Protein AF-A0A1Q9T236-F1 (afdb_monomer_lite)

Sequence (102 aa):
MRRLGPRVLGVLVRRGADFASAEDAVQKALIEAVDRWPEGMPSDPQAWLVTVAWRRWLGHVRSETARHRRERADLAEPPQPGWARGQCCGGPVRWPVGRRHR

Secondary structure (DSSP, 8-state):
-TTHHHHHHHHHHHTT--HHHHHHHHHHHHHHHHHHGGG---S-HHHHHHHHHHHHHHHHHHHHHHHHHHHHHHHS-PPPPGGGSS----------------

Radius of gyration: 25.23 Å; chains: 1; bounding box: 52×57×55 Å

pLDDT: mean 84.38, std 19.0, range [42.41, 98.62]

Structure (mmCIF, N/CA/C/O backbone):
data_AF-A0A1Q9T236-F1
#
_entry.id   AF-A0A1Q9T236-F1
#
loop_
_atom_site.group_PDB
_atom_site.id
_atom_site.type_symbol
_atom_site.label_atom_id
_atom_site.label_alt_id
_atom_site.label_comp_id
_atom_site.label_asym_id
_atom_site.label_entity_id
_atom_site.label_seq_id
_atom_site.pdbx_PDB_ins_code
_atom_site.Cartn_x
_atom_site.Cartn_y
_atom_site.Cartn_z
_atom_site.occupancy
_atom_site.B_iso_or_equiv
_atom_site.auth_seq_id
_atom_site.auth_comp_id
_atom_site.auth_asym_id
_atom_site.auth_atom_id
_atom_site.pdbx_PDB_model_num
ATOM 1 N N . MET A 1 1 ? -4.653 -4.394 14.545 1.00 69.25 1 MET A N 1
ATOM 2 C CA . MET A 1 1 ? -3.722 -4.486 13.391 1.00 69.25 1 MET A CA 1
ATOM 3 C C . MET A 1 1 ? -3.074 -5.860 13.187 1.00 69.25 1 MET A C 1
ATOM 5 O O . MET A 1 1 ? -3.101 -6.330 12.059 1.00 69.25 1 MET A O 1
ATOM 9 N N . ARG A 1 2 ? -2.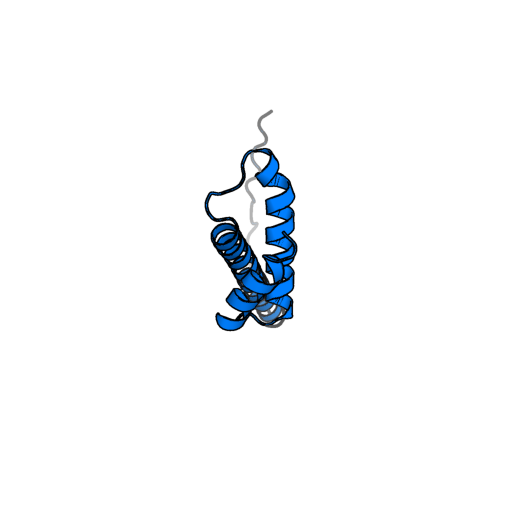535 -6.543 14.215 1.00 78.25 2 ARG A N 1
ATOM 10 C CA . ARG A 1 2 ? -1.755 -7.801 14.053 1.00 78.25 2 ARG A CA 1
ATOM 11 C C . ARG A 1 2 ? -2.398 -8.892 13.172 1.00 78.25 2 ARG A C 1
ATOM 13 O O . ARG A 1 2 ? -1.689 -9.578 12.453 1.00 78.25 2 ARG A O 1
ATOM 20 N N . ARG A 1 3 ? -3.731 -9.028 13.180 1.00 91.25 3 ARG A N 1
ATOM 21 C CA . ARG A 1 3 ? -4.458 -10.007 12.342 1.00 91.25 3 ARG A CA 1
ATOM 22 C C . ARG A 1 3 ? -4.678 -9.565 10.884 1.00 91.25 3 ARG A C 1
ATOM 24 O O . ARG A 1 3 ? -4.994 -10.408 10.053 1.00 91.25 3 ARG A O 1
ATOM 31 N N . LEU A 1 4 ? -4.539 -8.272 10.572 1.00 93.19 4 LEU A N 1
ATOM 32 C CA . LEU A 1 4 ? -4.737 -7.728 9.221 1.00 93.19 4 LEU A CA 1
ATOM 33 C C . LEU A 1 4 ? -3.505 -7.949 8.339 1.00 93.19 4 LEU A C 1
ATOM 35 O O . LEU A 1 4 ? -3.663 -8.336 7.187 1.00 93.19 4 LEU A O 1
ATOM 39 N N . GLY A 1 5 ? -2.296 -7.779 8.889 1.00 94.56 5 GLY A N 1
ATOM 40 C CA . GLY A 1 5 ? -1.034 -7.912 8.147 1.00 94.56 5 GLY A CA 1
ATOM 41 C C . GLY A 1 5 ? -0.925 -9.222 7.354 1.00 94.56 5 GLY A C 1
ATOM 42 O O . GLY A 1 5 ? -0.867 -9.164 6.128 1.00 94.56 5 GLY A O 1
ATOM 43 N N . PRO A 1 6 ? -1.013 -10.404 7.998 1.00 96.88 6 PRO A N 1
ATOM 44 C CA . PRO A 1 6 ? -0.936 -11.689 7.295 1.00 96.88 6 PRO A CA 1
ATOM 45 C C . PRO A 1 6 ? -2.041 -11.902 6.247 1.00 96.88 6 PRO A C 1
ATOM 47 O O . PRO A 1 6 ? -1.813 -12.538 5.220 1.00 96.88 6 PRO A O 1
ATOM 50 N N . ARG A 1 7 ? -3.246 -11.351 6.467 1.00 98.00 7 ARG A N 1
ATOM 51 C CA . ARG A 1 7 ? -4.355 -11.450 5.501 1.00 98.00 7 ARG A CA 1
ATOM 52 C C . ARG A 1 7 ? -4.071 -10.635 4.245 1.00 98.00 7 ARG A C 1
ATOM 54 O O . ARG A 1 7 ? -4.247 -11.145 3.142 1.00 98.00 7 ARG A O 1
ATOM 61 N N . VAL A 1 8 ? -3.618 -9.394 4.419 1.00 98.38 8 VAL A N 1
ATOM 62 C CA . VAL A 1 8 ? -3.243 -8.496 3.320 1.00 98.38 8 VAL A CA 1
ATOM 63 C C . VAL A 1 8 ? -2.037 -9.066 2.568 1.00 98.38 8 VAL A C 1
ATOM 65 O O . VAL A 1 8 ? -2.073 -9.136 1.342 1.00 98.38 8 VAL A O 1
ATOM 68 N N . LEU A 1 9 ? -1.032 -9.573 3.288 1.00 98.31 9 LEU A N 1
ATOM 69 C CA . LEU A 1 9 ? 0.133 -10.249 2.712 1.00 98.31 9 LEU A CA 1
ATOM 70 C C . LEU A 1 9 ? -0.283 -11.419 1.814 1.00 98.31 9 LEU A C 1
ATOM 72 O O . LEU A 1 9 ? 0.102 -11.473 0.648 1.00 98.31 9 LEU A O 1
ATOM 76 N N . GLY A 1 10 ? -1.156 -12.302 2.308 1.00 98.25 10 GLY A N 1
ATOM 77 C CA . GLY A 1 10 ? -1.675 -13.414 1.512 1.00 98.25 10 GLY A CA 1
ATOM 78 C C . GLY A 1 10 ? -2.448 -12.969 0.265 1.00 98.25 10 GLY A C 1
ATOM 79 O O . GLY A 1 10 ? -2.412 -13.658 -0.751 1.00 98.25 10 GLY A O 1
ATOM 80 N N . VAL A 1 11 ? -3.138 -11.823 0.306 1.00 98.44 11 VAL A N 1
ATOM 81 C CA . VAL A 1 11 ? -3.804 -11.252 -0.878 1.00 98.44 11 VAL A CA 1
ATOM 82 C C . VAL A 1 11 ? -2.784 -10.801 -1.923 1.00 98.44 11 VAL A C 1
ATOM 84 O O . VAL A 1 11 ? -2.985 -11.091 -3.099 1.00 98.44 11 VAL A O 1
ATOM 87 N N . LEU A 1 12 ? -1.705 -10.120 -1.524 1.00 98.38 12 LEU A N 1
ATOM 88 C CA . LEU A 1 12 ? -0.669 -9.662 -2.458 1.00 98.38 12 LEU A CA 1
ATOM 89 C C . LEU A 1 12 ? 0.070 -10.840 -3.100 1.00 98.38 12 LEU A C 1
ATOM 91 O O . LEU A 1 12 ? 0.205 -10.871 -4.322 1.00 98.38 12 LEU A O 1
ATOM 95 N N . VAL A 1 13 ? 0.464 -11.834 -2.301 1.00 98.25 13 VAL A N 1
ATOM 96 C CA . VAL A 1 13 ? 1.158 -13.030 -2.805 1.00 98.25 13 VAL A CA 1
ATOM 97 C C . VAL A 1 13 ? 0.282 -13.802 -3.794 1.00 98.25 13 VAL A C 1
ATOM 99 O O . VAL A 1 13 ? 0.732 -14.146 -4.883 1.00 98.25 13 VAL A O 1
ATOM 102 N N . ARG A 1 14 ? -1.013 -13.990 -3.496 1.00 98.25 14 ARG A N 1
ATOM 103 C CA . ARG A 1 14 ? -1.958 -14.621 -4.441 1.00 98.25 14 ARG A CA 1
ATOM 104 C C . ARG A 1 14 ? -2.164 -13.828 -5.734 1.00 98.25 14 ARG A C 1
ATOM 106 O O . ARG A 1 14 ? -2.588 -14.407 -6.727 1.00 98.25 14 ARG A O 1
ATOM 113 N N . ARG A 1 15 ? -1.894 -12.519 -5.730 1.00 97.12 15 ARG A N 1
ATOM 114 C CA . ARG A 1 15 ? -1.957 -11.653 -6.920 1.00 97.12 15 ARG A CA 1
ATOM 115 C C . ARG A 1 15 ? -0.650 -11.626 -7.720 1.00 97.12 15 ARG A C 1
ATOM 117 O O . ARG A 1 15 ? -0.596 -10.931 -8.729 1.00 97.12 15 ARG A O 1
ATOM 124 N N . GLY A 1 16 ? 0.370 -12.371 -7.294 1.00 96.31 16 GLY A N 1
ATOM 125 C CA . GLY A 1 16 ? 1.626 -12.533 -8.025 1.00 96.31 16 GLY A CA 1
ATOM 126 C C . GLY A 1 16 ? 2.772 -11.635 -7.559 1.00 96.31 16 GLY A C 1
ATOM 127 O O . GLY A 1 16 ? 3.813 -11.626 -8.208 1.00 96.31 16 GLY A O 1
ATOM 128 N N . ALA A 1 17 ? 2.622 -10.895 -6.456 1.00 97.38 17 ALA A N 1
ATOM 129 C CA . ALA A 1 17 ? 3.780 -10.285 -5.809 1.00 97.38 17 ALA A CA 1
ATOM 130 C C . ALA A 1 17 ? 4.628 -11.383 -5.146 1.00 97.38 17 ALA A C 1
ATOM 132 O O . ALA A 1 17 ? 4.080 -12.257 -4.469 1.00 97.38 17 ALA A O 1
ATOM 133 N N . ASP A 1 18 ? 5.951 -11.339 -5.307 1.00 97.12 18 ASP A N 1
ATOM 134 C CA . ASP A 1 18 ? 6.832 -12.192 -4.513 1.00 97.12 18 ASP A CA 1
ATOM 135 C C . ASP A 1 18 ? 6.701 -11.842 -3.021 1.00 97.12 18 ASP A C 1
ATOM 137 O O . ASP A 1 18 ? 6.280 -10.743 -2.648 1.00 97.12 18 ASP A O 1
ATOM 141 N N . PHE A 1 19 ? 7.034 -12.801 -2.159 1.00 96.94 19 PHE A N 1
ATOM 142 C CA . PHE A 1 19 ? 6.799 -12.672 -0.725 1.00 96.94 19 PHE A CA 1
ATOM 143 C C . PHE A 1 19 ? 7.511 -11.461 -0.113 1.00 96.94 19 PHE A C 1
ATOM 145 O O . PHE A 1 19 ? 6.885 -10.725 0.646 1.00 96.94 19 PHE A O 1
ATOM 152 N N . ALA A 1 20 ? 8.780 -11.236 -0.467 1.00 97.06 20 ALA A N 1
ATOM 153 C CA . ALA A 1 20 ? 9.576 -10.157 0.105 1.00 97.06 20 ALA A CA 1
ATOM 154 C C . ALA A 1 20 ? 9.003 -8.791 -0.295 1.00 97.06 20 ALA A C 1
ATOM 156 O O . ALA A 1 20 ? 8.698 -7.973 0.571 1.00 97.06 20 ALA A O 1
ATOM 157 N N . SER A 1 21 ? 8.739 -8.571 -1.587 1.00 97.44 21 SER A N 1
ATOM 158 C CA . SER A 1 21 ? 8.118 -7.325 -2.057 1.00 97.44 21 SER A CA 1
ATOM 159 C C . SER A 1 21 ? 6.723 -7.106 -1.469 1.00 97.44 21 SER A C 1
ATOM 161 O O . SER A 1 21 ? 6.320 -5.968 -1.205 1.00 97.44 21 SER A O 1
ATOM 163 N N . ALA A 1 22 ? 5.956 -8.183 -1.281 1.00 98.06 22 ALA A N 1
ATOM 164 C CA . ALA A 1 22 ? 4.631 -8.120 -0.681 1.00 98.06 22 ALA A CA 1
ATOM 165 C C . ALA A 1 22 ? 4.693 -7.746 0.806 1.00 98.06 22 ALA A C 1
ATOM 167 O O . ALA A 1 22 ? 3.924 -6.889 1.244 1.00 98.06 22 ALA A O 1
ATOM 168 N N . GLU A 1 23 ? 5.601 -8.349 1.575 1.00 98.19 23 GLU A N 1
ATOM 169 C CA . GLU A 1 23 ? 5.822 -8.026 2.985 1.00 98.19 23 GLU A CA 1
ATOM 170 C C . GLU A 1 23 ? 6.198 -6.553 3.153 1.00 98.19 23 GLU A C 1
ATOM 172 O O . GLU A 1 23 ? 5.549 -5.831 3.913 1.00 98.19 23 GLU A O 1
ATOM 177 N N . ASP A 1 24 ? 7.161 -6.085 2.364 1.00 98.31 24 ASP A N 1
ATOM 178 C CA . ASP A 1 24 ? 7.652 -4.709 2.392 1.00 98.31 24 ASP A CA 1
ATOM 179 C C . ASP A 1 24 ? 6.530 -3.696 2.091 1.00 98.31 24 ASP A C 1
ATOM 181 O O . ASP A 1 24 ? 6.381 -2.651 2.736 1.00 98.31 24 ASP A O 1
ATOM 185 N N . ALA A 1 25 ? 5.673 -4.025 1.121 1.00 98.50 25 ALA A N 1
ATOM 186 C CA . ALA A 1 25 ? 4.507 -3.222 0.779 1.00 98.50 25 ALA A CA 1
ATOM 187 C C . ALA A 1 25 ? 3.445 -3.206 1.894 1.00 98.50 25 ALA A C 1
ATOM 189 O O . ALA A 1 25 ? 2.854 -2.154 2.158 1.00 98.50 25 ALA A O 1
ATOM 190 N N . VAL A 1 26 ? 3.208 -4.339 2.564 1.00 98.50 26 VAL A N 1
ATOM 191 C CA . VAL A 1 26 ? 2.283 -4.425 3.706 1.00 98.50 26 VAL A CA 1
ATOM 192 C C . VAL A 1 26 ? 2.802 -3.628 4.894 1.00 98.50 26 VAL A C 1
ATOM 194 O O . VAL A 1 26 ? 2.026 -2.896 5.506 1.00 98.50 26 VAL A O 1
ATOM 197 N N . GLN A 1 27 ? 4.096 -3.707 5.201 1.00 9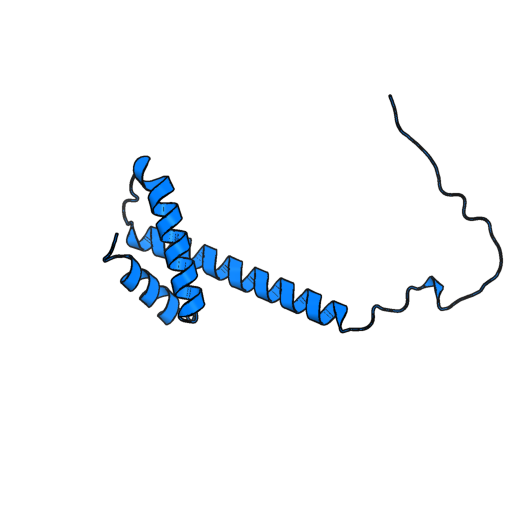7.62 27 GLN A N 1
ATOM 198 C CA . GLN A 1 27 ? 4.704 -2.922 6.275 1.00 97.62 27 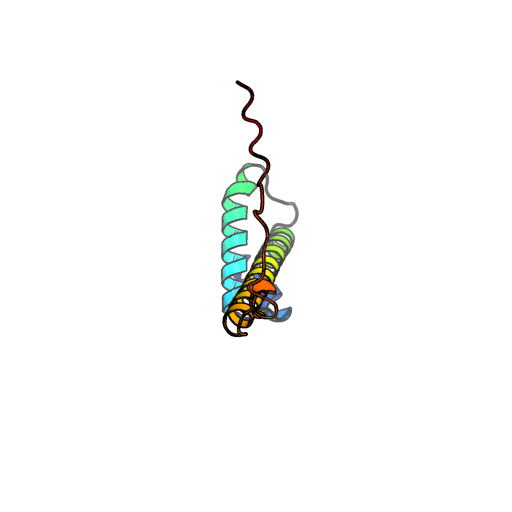GLN A CA 1
ATOM 199 C C . GLN A 1 27 ? 4.551 -1.415 6.014 1.00 97.62 27 GLN A C 1
ATOM 201 O O . GLN A 1 27 ? 4.083 -0.690 6.891 1.00 97.62 27 GLN A O 1
ATOM 206 N N . LYS A 1 28 ? 4.808 -0.946 4.784 1.00 98.44 28 LYS A N 1
ATOM 207 C CA . LYS A 1 28 ? 4.577 0.461 4.389 1.00 98.44 28 LYS A CA 1
ATOM 208 C C . LYS A 1 28 ? 3.113 0.884 4.530 1.00 98.44 28 LYS A C 1
ATOM 210 O O . LYS A 1 28 ? 2.841 2.001 4.963 1.00 98.44 28 LYS A O 1
ATOM 215 N N . ALA A 1 29 ? 2.171 0.005 4.189 1.00 98.38 29 ALA A N 1
ATOM 216 C CA . ALA A 1 29 ? 0.745 0.278 4.358 1.00 98.38 29 ALA A CA 1
ATOM 217 C C . ALA A 1 29 ? 0.328 0.343 5.836 1.00 98.38 29 ALA A C 1
ATOM 219 O O . ALA A 1 29 ? -0.516 1.158 6.199 1.00 98.38 29 ALA A O 1
ATOM 220 N N . LEU A 1 30 ? 0.920 -0.495 6.692 1.00 97.56 30 LEU A N 1
ATOM 221 C CA . LEU A 1 30 ? 0.681 -0.472 8.135 1.00 97.56 30 LEU A CA 1
ATOM 222 C C . LEU A 1 30 ? 1.259 0.784 8.794 1.00 97.56 30 LEU A C 1
ATOM 224 O O . LEU A 1 30 ? 0.608 1.336 9.672 1.00 97.56 30 LEU A O 1
ATOM 228 N N . ILE A 1 31 ? 2.428 1.259 8.355 1.00 97.94 31 ILE A N 1
ATOM 229 C CA . ILE A 1 31 ? 2.992 2.537 8.817 1.00 97.94 31 ILE A CA 1
ATOM 230 C C . ILE A 1 31 ? 2.030 3.681 8.468 1.00 97.94 31 ILE A C 1
ATOM 232 O O . ILE A 1 31 ? 1.624 4.433 9.344 1.00 97.94 31 ILE A O 1
ATOM 236 N N . GLU A 1 32 ? 1.548 3.735 7.224 1.00 97.94 32 GLU A N 1
ATOM 237 C CA . GLU A 1 32 ? 0.590 4.769 6.807 1.00 97.94 32 GLU A CA 1
ATOM 238 C C . GLU A 1 32 ? -0.755 4.678 7.553 1.00 97.94 32 GLU A C 1
ATOM 240 O O . GLU A 1 32 ? -1.421 5.689 7.769 1.00 97.94 32 GLU A O 1
ATOM 245 N N . ALA A 1 33 ? -1.164 3.479 7.971 1.00 97.62 33 ALA A N 1
ATOM 246 C CA . ALA A 1 33 ? -2.330 3.304 8.832 1.00 97.62 33 ALA A CA 1
ATOM 247 C C . ALA A 1 33 ? -2.119 3.901 10.231 1.00 97.62 33 ALA A C 1
ATOM 249 O O . ALA A 1 33 ? -3.049 4.493 10.771 1.00 97.62 33 ALA A O 1
ATOM 250 N N . VAL A 1 34 ? -0.924 3.746 10.815 1.00 97.25 34 VAL A N 1
ATOM 251 C CA . VAL A 1 34 ? -0.586 4.341 12.120 1.00 97.25 34 VAL A CA 1
ATOM 252 C C . VAL A 1 34 ? -0.672 5.862 12.056 1.00 97.25 34 VAL A C 1
ATOM 254 O O . VAL A 1 34 ? -1.212 6.462 12.980 1.00 97.25 34 VAL A O 1
ATOM 257 N N . ASP A 1 35 ? -0.228 6.459 10.950 1.00 96.88 35 ASP A N 1
ATOM 258 C CA . ASP A 1 35 ? -0.270 7.911 10.768 1.00 96.88 35 ASP A CA 1
ATOM 259 C C . ASP A 1 35 ? -1.700 8.429 10.539 1.00 96.88 35 ASP A C 1
ATOM 261 O O . 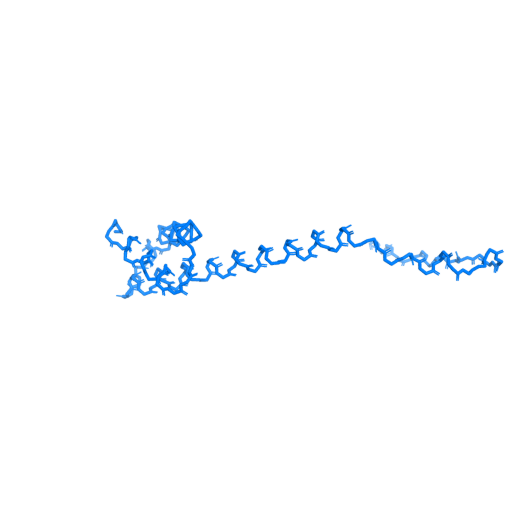ASP A 1 35 ? -2.083 9.451 11.097 1.00 96.88 35 ASP A O 1
ATOM 265 N N . ARG A 1 36 ? -2.514 7.725 9.736 1.00 96.38 36 ARG A N 1
ATOM 266 C CA . ARG A 1 36 ? -3.835 8.225 9.306 1.00 96.38 36 ARG A CA 1
ATOM 267 C C . ARG A 1 36 ? -5.001 7.849 10.211 1.00 96.38 36 ARG A C 1
ATOM 269 O O . ARG A 1 36 ? -5.970 8.594 10.295 1.00 96.38 36 ARG A O 1
ATOM 276 N N . TRP A 1 37 ? -4.988 6.677 10.843 1.00 95.94 37 TRP A N 1
ATOM 277 C CA . TRP A 1 37 ? -6.155 6.219 11.611 1.00 95.94 37 TRP A CA 1
ATOM 278 C C . TRP A 1 37 ? -6.486 7.037 12.867 1.00 95.94 37 TRP A C 1
ATOM 280 O O . TRP A 1 37 ? -7.663 7.021 13.230 1.00 95.94 37 TRP A O 1
ATOM 290 N N . PRO A 1 38 ? -5.557 7.773 13.512 1.00 96.75 38 PRO A N 1
ATOM 291 C CA . PRO A 1 38 ? -5.921 8.738 14.550 1.00 96.75 38 PRO A CA 1
ATOM 292 C C . PRO A 1 38 ? -6.930 9.799 14.082 1.00 96.75 38 PRO A C 1
ATOM 294 O O . PRO A 1 38 ? -7.723 10.274 14.887 1.00 96.75 38 PRO A O 1
ATOM 297 N N . GLU A 1 39 ? -6.948 10.126 12.786 1.00 96.25 39 GLU A N 1
ATOM 298 C CA . GLU A 1 39 ? -7.908 11.061 12.177 1.00 96.25 39 GLU A CA 1
ATOM 299 C C . GLU A 1 39 ? -9.248 10.389 11.824 1.00 96.25 39 GLU A C 1
ATOM 301 O O . GLU A 1 39 ? -10.245 11.059 11.560 1.00 96.25 39 GLU A O 1
ATOM 306 N N . GLY A 1 40 ? -9.288 9.056 11.828 1.00 96.94 40 GLY A N 1
ATOM 307 C CA . GLY A 1 40 ? -10.467 8.258 11.519 1.00 96.94 40 GLY A CA 1
ATOM 308 C C . GLY A 1 40 ? -10.104 6.931 10.860 1.00 96.94 40 GLY A C 1
ATOM 309 O O . GLY A 1 40 ? -9.450 6.883 9.815 1.00 96.94 40 GLY A O 1
ATOM 310 N N . MET A 1 41 ? -10.560 5.823 11.447 1.00 95.75 41 MET A N 1
ATOM 311 C CA . MET A 1 41 ? -10.374 4.507 10.841 1.00 95.75 41 MET A CA 1
ATOM 312 C C . MET A 1 41 ? -11.337 4.324 9.649 1.00 95.75 41 MET A C 1
ATOM 314 O O . MET A 1 41 ? -12.529 4.604 9.786 1.00 95.75 41 MET A O 1
ATOM 318 N N . PRO A 1 42 ? -10.867 3.812 8.495 1.00 96.88 42 PRO A N 1
ATOM 319 C CA . PRO A 1 42 ? -11.735 3.453 7.376 1.00 96.88 42 PRO A CA 1
ATOM 320 C C . PRO A 1 42 ? -12.811 2.432 7.773 1.00 96.88 42 PRO A C 1
ATOM 322 O O . PRO A 1 42 ? -12.577 1.584 8.635 1.00 96.88 42 PRO A O 1
ATOM 325 N N . SER A 1 43 ? -13.953 2.456 7.079 1.00 97.00 43 SER A N 1
ATOM 326 C CA . SER A 1 43 ? -15.060 1.507 7.287 1.00 97.00 43 SER A CA 1
ATOM 327 C C . SER A 1 43 ? -14.660 0.047 7.047 1.00 97.00 43 SER A C 1
ATOM 329 O O . SER A 1 43 ? -15.106 -0.840 7.770 1.00 97.00 43 SER A O 1
ATOM 331 N N . ASP A 1 44 ? -13.771 -0.197 6.079 1.00 97.69 44 ASP A N 1
ATOM 332 C CA . ASP A 1 44 ? -13.090 -1.479 5.881 1.00 97.69 44 ASP A CA 1
ATOM 333 C C . ASP A 1 44 ? -11.561 -1.286 5.923 1.00 97.69 44 ASP A C 1
ATOM 335 O O . ASP A 1 44 ? -10.926 -0.968 4.906 1.00 97.69 44 ASP A O 1
ATOM 339 N N . PRO A 1 45 ? -10.931 -1.500 7.093 1.00 97.69 45 PRO A N 1
ATOM 340 C CA . PRO A 1 45 ? -9.484 -1.391 7.244 1.00 97.69 45 PRO A CA 1
ATOM 341 C C . PRO A 1 45 ? -8.705 -2.404 6.399 1.00 97.69 45 PRO A C 1
ATOM 343 O O . PRO A 1 45 ? -7.580 -2.123 5.986 1.00 97.69 45 PRO A O 1
ATOM 346 N N . GLN A 1 46 ? -9.267 -3.590 6.137 1.00 98.06 46 GLN A N 1
ATOM 347 C CA . GLN A 1 46 ? -8.579 -4.627 5.371 1.00 98.06 46 GLN A CA 1
ATOM 348 C C . GLN A 1 46 ? -8.524 -4.249 3.889 1.00 98.06 46 GLN A C 1
ATOM 350 O O . GLN A 1 46 ? -7.449 -4.310 3.288 1.00 98.06 46 GLN A O 1
ATOM 355 N N . ALA A 1 47 ? -9.649 -3.828 3.306 1.00 98.12 47 ALA A N 1
ATOM 356 C CA . ALA A 1 47 ? -9.705 -3.360 1.921 1.00 98.12 47 ALA A CA 1
ATOM 357 C C . ALA A 1 47 ? -8.836 -2.113 1.709 1.00 98.12 47 ALA A C 1
ATOM 359 O O . ALA A 1 47 ? -8.130 -2.002 0.697 1.00 98.12 47 ALA A O 1
ATOM 360 N N . TRP A 1 48 ? -8.825 -1.206 2.690 1.00 98.38 48 TRP A N 1
ATOM 361 C CA . TRP A 1 48 ? -7.952 -0.038 2.670 1.00 98.38 48 TRP A CA 1
ATOM 362 C C . TRP A 1 48 ? -6.471 -0.440 2.647 1.00 98.38 48 TRP A C 1
ATOM 364 O O . TRP A 1 48 ? -5.732 -0.011 1.758 1.00 98.38 48 TRP A O 1
ATOM 374 N N . LEU A 1 49 ? -6.046 -1.341 3.543 1.00 98.50 49 LEU A N 1
ATOM 375 C CA . LEU A 1 49 ? -4.664 -1.830 3.583 1.00 98.50 49 LEU A CA 1
ATOM 376 C C . LEU A 1 49 ? -4.261 -2.558 2.296 1.00 98.50 49 LEU A C 1
ATOM 378 O O . LEU A 1 49 ? -3.167 -2.318 1.791 1.00 98.50 49 LEU A O 1
ATOM 382 N N . VAL A 1 50 ? -5.134 -3.399 1.726 1.00 98.62 50 VAL A N 1
ATOM 383 C CA . VAL A 1 50 ? -4.884 -4.043 0.420 1.00 98.62 50 VAL A CA 1
ATOM 384 C C . VAL A 1 50 ? -4.648 -2.995 -0.664 1.00 98.62 50 VAL A C 1
ATOM 386 O O . VAL A 1 50 ? -3.731 -3.141 -1.470 1.00 98.62 50 VAL A O 1
ATOM 389 N N . THR A 1 51 ? -5.448 -1.930 -0.679 1.00 98.56 51 THR A N 1
ATOM 390 C CA . THR A 1 51 ? -5.336 -0.861 -1.677 1.00 98.56 51 THR A CA 1
ATOM 391 C C . THR A 1 51 ? -4.013 -0.112 -1.551 1.00 98.56 51 THR A C 1
ATOM 393 O O . THR A 1 51 ? -3.316 0.083 -2.550 1.00 98.56 51 THR A O 1
ATOM 396 N N . VAL A 1 52 ? -3.645 0.293 -0.335 1.00 98.56 52 VAL A N 1
ATOM 397 C CA . VAL A 1 52 ? -2.392 1.015 -0.086 1.00 98.56 52 VAL A CA 1
ATOM 398 C C . VAL A 1 52 ? -1.189 0.126 -0.389 1.00 98.56 52 VAL A C 1
ATOM 400 O O . VAL A 1 52 ? -0.318 0.535 -1.158 1.00 98.56 52 VAL A O 1
ATOM 403 N N . ALA A 1 53 ? -1.168 -1.111 0.115 1.00 98.56 53 ALA A N 1
ATOM 404 C CA . ALA A 1 53 ? -0.082 -2.056 -0.139 1.00 98.56 53 ALA A CA 1
ATOM 405 C C . ALA A 1 53 ? 0.094 -2.326 -1.644 1.00 98.56 53 ALA A C 1
ATOM 407 O O . ALA A 1 53 ? 1.208 -2.261 -2.159 1.00 98.56 53 ALA A O 1
ATOM 408 N N . TRP A 1 54 ? -0.998 -2.521 -2.391 1.00 98.50 54 TRP A N 1
ATOM 409 C CA . TRP A 1 54 ? -0.936 -2.714 -3.843 1.00 98.50 54 TRP A CA 1
ATOM 410 C C . TRP A 1 54 ? -0.332 -1.509 -4.577 1.00 98.50 54 TRP A C 1
ATOM 412 O O . TRP A 1 54 ? 0.508 -1.673 -5.462 1.00 98.50 54 TRP A O 1
ATOM 422 N N . ARG A 1 55 ? -0.703 -0.280 -4.188 1.00 98.25 55 ARG A N 1
ATOM 423 C CA . ARG A 1 55 ? -0.120 0.947 -4.763 1.00 98.25 55 ARG A CA 1
ATOM 424 C C . ARG A 1 55 ? 1.377 1.054 -4.476 1.00 98.25 55 ARG A C 1
ATOM 426 O O . ARG A 1 55 ? 2.133 1.404 -5.382 1.00 98.25 55 ARG A O 1
ATOM 433 N N . ARG A 1 56 ? 1.804 0.735 -3.248 1.00 97.88 56 ARG A N 1
ATOM 434 C CA . ARG A 1 56 ? 3.221 0.728 -2.845 1.00 97.88 56 ARG A CA 1
ATOM 435 C C . ARG A 1 56 ? 4.020 -0.302 -3.648 1.00 97.88 56 ARG A C 1
ATOM 437 O O . ARG A 1 56 ? 5.066 0.049 -4.187 1.00 97.88 56 ARG A O 1
ATOM 444 N N . TRP A 1 57 ? 3.496 -1.518 -3.797 1.00 98.12 57 TRP A N 1
ATOM 445 C CA . TRP A 1 57 ? 4.118 -2.574 -4.601 1.00 98.12 57 TRP A CA 1
ATOM 446 C C . TRP A 1 57 ? 4.255 -2.174 -6.077 1.00 98.12 57 TRP A C 1
ATOM 448 O O . TRP A 1 57 ? 5.346 -2.237 -6.636 1.00 98.12 57 TRP A O 1
ATOM 458 N N . LEU A 1 58 ? 3.192 -1.648 -6.696 1.00 97.00 58 LEU A N 1
ATOM 459 C CA . LEU A 1 58 ? 3.265 -1.142 -8.072 1.00 97.00 58 LEU A CA 1
ATOM 460 C C . LEU A 1 58 ? 4.296 -0.012 -8.223 1.00 97.00 58 LEU A C 1
ATOM 462 O O . LEU A 1 58 ? 4.951 0.100 -9.257 1.00 97.00 58 LEU A O 1
ATOM 466 N N . GLY A 1 59 ? 4.423 0.859 -7.218 1.00 96.00 59 GLY A N 1
ATOM 467 C CA . GLY A 1 59 ? 5.461 1.890 -7.180 1.00 96.00 59 GLY A CA 1
ATOM 468 C C . GLY A 1 59 ? 6.868 1.291 -7.207 1.00 96.00 59 GLY A C 1
ATOM 469 O O . GLY A 1 59 ? 7.697 1.728 -8.003 1.00 96.00 59 GLY A O 1
ATOM 470 N N . HIS A 1 60 ? 7.106 0.254 -6.402 1.00 94.56 60 HIS A N 1
ATOM 471 C CA . HIS A 1 60 ? 8.373 -0.475 -6.373 1.00 94.56 60 HIS A CA 1
ATOM 472 C C . HIS A 1 60 ? 8.698 -1.112 -7.733 1.00 94.56 60 HIS A C 1
ATOM 474 O O . HIS A 1 60 ? 9.743 -0.809 -8.300 1.00 94.56 60 HIS A O 1
ATOM 480 N N . VAL A 1 61 ? 7.766 -1.867 -8.328 1.00 94.81 61 VAL A N 1
ATOM 481 C CA . VAL A 1 61 ? 7.960 -2.500 -9.650 1.00 94.81 61 VAL A CA 1
ATOM 482 C C . VAL A 1 61 ? 8.323 -1.473 -10.730 1.00 94.81 61 VAL A C 1
ATOM 484 O O . VAL A 1 61 ? 9.222 -1.699 -11.544 1.00 94.81 61 VAL A O 1
ATOM 487 N N . ARG A 1 62 ? 7.657 -0.309 -10.734 1.00 93.00 62 ARG A N 1
ATOM 488 C CA . ARG A 1 62 ? 7.975 0.775 -11.679 1.00 93.00 62 ARG A CA 1
ATOM 489 C C . ARG A 1 62 ? 9.366 1.363 -11.440 1.00 93.00 62 ARG A C 1
ATOM 491 O O . ARG A 1 62 ? 10.065 1.643 -12.411 1.00 93.00 62 ARG A O 1
ATOM 498 N N . SER A 1 63 ? 9.760 1.542 -10.180 1.00 92.88 63 SER A N 1
ATOM 499 C CA . SER A 1 63 ? 11.091 2.032 -9.805 1.00 92.88 63 SER A CA 1
ATOM 500 C C . SER A 1 63 ? 12.192 1.084 -10.281 1.00 92.88 63 SER A C 1
ATOM 502 O O . SER A 1 63 ? 13.128 1.529 -10.946 1.00 92.88 63 SER A O 1
ATOM 504 N N . GLU A 1 64 ? 12.037 -0.216 -10.025 1.00 91.69 64 GLU A N 1
ATOM 505 C CA . GLU A 1 64 ? 12.990 -1.248 -10.447 1.00 91.69 64 GLU A CA 1
ATOM 506 C C . GLU A 1 64 ? 13.092 -1.328 -11.972 1.00 91.69 64 GLU A C 1
ATOM 508 O O . GLU A 1 64 ? 14.186 -1.307 -12.532 1.00 91.69 64 GLU A O 1
ATOM 513 N N . THR A 1 65 ? 11.957 -1.289 -12.676 1.00 92.81 65 THR A N 1
ATOM 514 C CA . THR A 1 65 ? 11.942 -1.270 -14.148 1.00 92.81 65 THR A CA 1
ATOM 515 C C . THR A 1 65 ? 12.663 -0.036 -14.702 1.00 92.81 65 THR A C 1
ATOM 517 O O . THR A 1 65 ? 13.439 -0.129 -15.656 1.00 92.81 65 THR A O 1
ATOM 520 N N . ALA A 1 66 ? 12.434 1.137 -14.103 1.00 92.44 66 ALA A N 1
ATOM 521 C CA . ALA A 1 66 ? 13.101 2.370 -14.507 1.00 92.44 66 ALA A CA 1
ATOM 522 C C . ALA A 1 66 ? 14.609 2.328 -14.217 1.00 92.44 66 ALA A C 1
ATOM 524 O O . ALA A 1 66 ? 15.393 2.832 -15.021 1.00 92.44 66 ALA A O 1
ATOM 525 N N . ARG A 1 67 ? 15.016 1.719 -13.097 1.00 90.38 67 ARG A N 1
ATOM 526 C CA . ARG A 1 67 ? 16.419 1.497 -12.736 1.00 90.38 67 ARG A CA 1
ATOM 527 C C . ARG A 1 67 ? 17.113 0.580 -13.737 1.00 90.38 67 ARG A C 1
ATOM 529 O O . ARG A 1 67 ? 18.079 1.016 -14.353 1.00 90.38 67 ARG A O 1
ATOM 536 N N . HIS A 1 68 ? 16.552 -0.598 -13.993 1.00 91.38 68 HIS A N 1
ATOM 537 C CA . HIS A 1 68 ? 17.070 -1.534 -14.991 1.00 91.38 68 HIS A CA 1
ATOM 538 C C . HIS A 1 68 ? 17.188 -0.895 -16.379 1.00 91.38 68 HIS A C 1
ATOM 540 O O . HIS A 1 68 ? 18.145 -1.150 -17.103 1.00 91.38 68 HIS A O 1
ATOM 546 N N . ARG A 1 69 ? 16.233 -0.043 -16.778 1.00 90.12 69 ARG A N 1
ATOM 547 C CA . ARG A 1 69 ? 16.315 0.674 -18.058 1.00 90.12 69 ARG A CA 1
ATOM 548 C 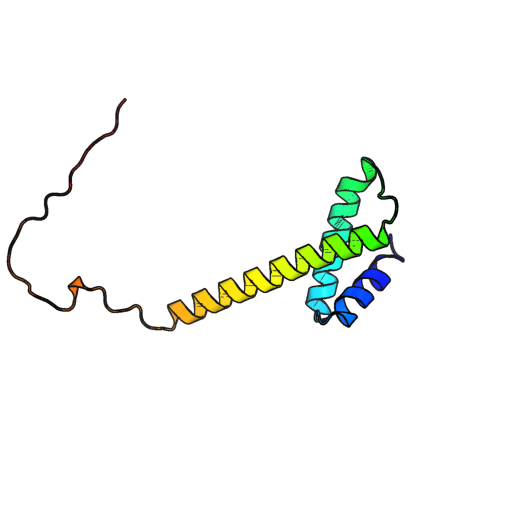C . ARG A 1 69 ? 17.514 1.624 -18.119 1.00 90.12 69 ARG A C 1
ATOM 550 O O . ARG A 1 69 ? 18.131 1.702 -19.176 1.00 90.12 69 ARG A O 1
ATOM 557 N N . ARG A 1 70 ? 17.821 2.341 -17.031 1.00 89.00 70 ARG A N 1
ATOM 558 C CA . ARG A 1 70 ? 18.992 3.232 -16.955 1.00 89.00 70 ARG A CA 1
ATOM 559 C C . ARG A 1 70 ? 20.287 2.435 -16.995 1.00 89.00 70 ARG A C 1
ATOM 561 O O . ARG A 1 70 ? 21.100 2.680 -17.866 1.00 89.00 70 ARG A O 1
ATOM 568 N N . GLU A 1 71 ? 20.396 1.400 -16.168 1.00 91.88 71 GLU A N 1
ATOM 569 C CA . GLU A 1 71 ? 21.582 0.536 -16.130 1.00 91.88 71 GLU A CA 1
ATOM 570 C C . GLU A 1 71 ? 21.852 -0.117 -17.498 1.00 91.88 71 GLU A C 1
ATOM 572 O O . GLU A 1 71 ? 22.984 -0.154 -17.966 1.00 91.88 71 GLU A O 1
ATOM 577 N N . ARG A 1 72 ? 20.804 -0.559 -18.208 1.00 88.25 72 ARG A N 1
ATOM 578 C CA . ARG A 1 72 ? 20.936 -1.062 -19.586 1.00 88.25 72 ARG A CA 1
ATOM 579 C C . ARG A 1 72 ? 21.337 0.012 -20.596 1.00 88.25 72 ARG A C 1
ATOM 581 O O . ARG A 1 72 ? 21.994 -0.325 -21.574 1.00 88.25 72 ARG A O 1
ATOM 588 N N . ALA A 1 73 ? 20.896 1.253 -20.407 1.00 85.94 73 ALA A N 1
ATOM 589 C CA . ALA A 1 73 ? 21.277 2.369 -21.265 1.00 85.94 73 ALA A CA 1
ATOM 590 C C . ALA A 1 73 ? 22.725 2.805 -21.016 1.00 85.94 73 ALA A C 1
ATOM 592 O O . ALA A 1 73 ? 23.394 3.158 -21.971 1.00 85.94 73 ALA A O 1
ATOM 593 N N . ASP A 1 74 ? 23.214 2.724 -19.778 1.00 80.62 74 ASP A N 1
ATOM 594 C CA . ASP A 1 74 ? 24.602 3.051 -19.432 1.00 80.62 74 ASP A CA 1
ATOM 595 C C . ASP A 1 74 ? 25.585 1.998 -19.976 1.00 80.62 74 ASP A C 1
ATOM 597 O O . ASP A 1 74 ? 26.692 2.330 -20.390 1.00 80.62 74 ASP A O 1
ATOM 601 N N . LEU A 1 75 ? 25.174 0.723 -20.009 1.00 80.94 75 LEU A N 1
ATOM 602 C CA . LEU A 1 75 ? 25.948 -0.371 -20.614 1.00 80.94 75 LEU A CA 1
ATOM 603 C C . LEU A 1 75 ? 25.926 -0.357 -22.150 1.00 80.94 75 LEU A C 1
ATOM 605 O O . LEU A 1 75 ? 26.822 -0.909 -22.788 1.00 80.94 75 LEU A O 1
ATOM 609 N N . ALA A 1 76 ? 24.887 0.218 -22.753 1.00 74.06 76 ALA A N 1
ATOM 610 C CA . ALA A 1 76 ? 24.834 0.435 -24.188 1.00 74.06 76 ALA A CA 1
ATOM 611 C C . ALA A 1 76 ? 25.608 1.721 -24.493 1.00 74.06 76 ALA A C 1
ATOM 613 O O . ALA A 1 76 ? 25.098 2.802 -24.224 1.00 74.06 76 ALA A O 1
ATOM 614 N N . GLU A 1 77 ? 26.829 1.598 -25.031 1.00 66.06 77 GLU A N 1
ATOM 615 C CA . GLU A 1 77 ? 27.674 2.727 -25.459 1.00 66.06 77 GLU A CA 1
ATOM 616 C C . GLU A 1 77 ? 26.807 3.885 -25.994 1.00 66.06 77 GLU A C 1
ATOM 618 O O . GLU A 1 77 ? 26.014 3.662 -26.925 1.00 66.06 77 GLU A O 1
ATOM 623 N N . PRO A 1 78 ? 26.891 5.101 -25.415 1.00 61.66 78 PRO A N 1
ATOM 624 C CA . PRO A 1 78 ? 26.076 6.213 -25.872 1.00 61.66 78 PRO A CA 1
ATOM 625 C C . PRO A 1 78 ? 26.306 6.409 -27.376 1.00 61.66 78 PRO A C 1
ATOM 627 O O . PRO A 1 78 ? 27.442 6.282 -27.844 1.00 61.66 78 PRO A O 1
ATOM 630 N N . PRO A 1 79 ? 25.261 6.715 -28.172 1.00 64.69 79 PRO A N 1
ATOM 631 C CA . PRO A 1 79 ? 25.468 7.034 -29.574 1.00 64.69 79 PRO A CA 1
ATOM 632 C C . PRO A 1 79 ? 26.506 8.146 -29.636 1.00 64.69 79 PRO A C 1
ATOM 634 O O . PRO A 1 79 ? 26.322 9.197 -29.019 1.00 64.69 79 PRO A O 1
ATOM 637 N N . GLN A 1 80 ? 27.609 7.871 -30.338 1.00 62.25 80 GLN A N 1
ATOM 638 C CA . GLN A 1 80 ? 28.722 8.802 -30.451 1.00 62.25 80 GLN A CA 1
ATOM 639 C C . GLN A 1 80 ? 28.144 10.171 -30.804 1.00 62.25 80 GLN A C 1
ATOM 641 O O . GLN A 1 80 ? 27.401 10.268 -31.793 1.00 62.25 80 GLN A O 1
ATOM 646 N N . PRO A 1 81 ? 28.373 11.198 -29.972 1.00 62.53 81 PRO A N 1
ATOM 647 C CA . PRO A 1 81 ? 27.695 12.465 -30.145 1.00 62.53 81 PRO A CA 1
ATOM 648 C C . PRO A 1 81 ? 27.991 12.987 -31.552 1.00 62.53 81 PRO A C 1
ATOM 650 O O . PRO A 1 81 ? 29.112 12.872 -32.046 1.00 62.53 81 PRO A O 1
ATOM 653 N N . GLY A 1 82 ? 26.970 13.526 -32.222 1.00 56.22 82 GLY A N 1
ATOM 654 C CA . GLY A 1 82 ? 27.005 13.862 -33.653 1.00 56.22 82 GLY A CA 1
ATOM 655 C C . GLY A 1 82 ? 28.100 14.850 -34.081 1.00 56.22 82 GLY A C 1
ATOM 656 O O . GLY A 1 82 ? 28.282 15.052 -35.276 1.00 56.22 82 GLY A O 1
ATOM 657 N N . TRP A 1 83 ? 28.861 15.421 -33.142 1.00 59.53 83 TRP A N 1
ATOM 658 C CA . TRP A 1 83 ? 30.068 16.200 -33.430 1.00 59.53 83 TRP A CA 1
ATOM 659 C C . TRP A 1 83 ? 31.286 15.335 -33.814 1.00 59.53 83 TRP A C 1
ATOM 661 O O . TRP A 1 83 ? 32.244 15.859 -34.371 1.00 59.53 83 TRP A O 1
ATOM 671 N N . ALA A 1 84 ? 31.259 14.017 -33.573 1.00 55.34 84 ALA A N 1
ATOM 672 C CA . ALA A 1 84 ? 32.377 13.110 -33.859 1.00 55.34 84 ALA A CA 1
ATOM 673 C C . ALA A 1 84 ? 32.423 12.595 -35.315 1.00 55.34 84 ALA A C 1
ATOM 675 O O . ALA A 1 84 ? 33.401 11.971 -35.719 1.00 55.34 84 ALA A O 1
ATOM 676 N N . ARG A 1 85 ? 31.391 12.857 -36.132 1.00 55.69 85 ARG A N 1
ATOM 677 C CA . ARG A 1 85 ? 31.338 12.457 -37.552 1.00 55.69 85 ARG A CA 1
ATOM 678 C C . ARG A 1 85 ? 31.116 13.655 -38.467 1.00 55.69 85 ARG A C 1
ATOM 680 O O . ARG A 1 85 ? 30.116 13.729 -39.170 1.00 55.69 85 ARG A O 1
ATOM 687 N N . GLY A 1 86 ? 32.053 14.595 -38.475 1.00 48.62 86 GLY A N 1
ATOM 688 C CA . GLY A 1 86 ? 32.100 15.577 -39.552 1.00 48.62 86 GLY A CA 1
ATOM 689 C C . GLY A 1 86 ? 32.797 16.880 -39.204 1.00 48.62 86 GLY A C 1
ATOM 690 O O . GLY A 1 86 ? 32.167 17.789 -38.686 1.00 48.62 86 GLY A O 1
ATOM 691 N N . GLN A 1 87 ? 34.045 16.987 -39.662 1.00 52.19 87 GLN A N 1
ATOM 692 C CA . GLN A 1 87 ? 34.643 18.228 -40.167 1.00 52.19 87 GLN A CA 1
ATOM 693 C C . GLN A 1 87 ? 35.073 19.261 -39.111 1.00 52.19 87 GLN A C 1
ATOM 695 O O . GLN A 1 87 ? 34.359 20.193 -38.752 1.00 52.19 87 GLN A O 1
ATOM 700 N N . CYS A 1 88 ? 36.351 19.164 -38.738 1.00 47.34 88 CYS A N 1
ATOM 701 C CA . CYS A 1 88 ? 37.164 20.293 -38.299 1.00 47.34 88 CYS A CA 1
ATOM 702 C C . CYS A 1 88 ? 37.312 21.328 -39.432 1.00 47.34 88 CYS A C 1
ATOM 704 O O . CYS A 1 88 ? 38.381 21.415 -40.028 1.00 47.34 88 CYS A O 1
ATOM 706 N N . CYS A 1 89 ? 36.276 22.108 -39.756 1.00 45.69 89 CYS A N 1
ATOM 707 C CA . CYS A 1 89 ? 36.397 23.259 -40.658 1.00 45.69 89 CYS A CA 1
ATOM 708 C C . CYS A 1 89 ? 35.418 24.392 -40.275 1.00 45.69 89 CYS A C 1
ATOM 710 O O . CYS A 1 89 ? 34.286 24.416 -40.735 1.00 45.69 89 CYS A O 1
ATOM 712 N N . GLY A 1 90 ? 35.892 25.356 -39.475 1.00 49.38 90 GLY A N 1
ATOM 713 C CA . GLY A 1 90 ? 35.579 26.788 -39.632 1.00 49.38 90 GLY A CA 1
ATOM 714 C C . GLY A 1 90 ? 34.229 27.343 -39.142 1.00 49.38 90 GLY A C 1
ATOM 715 O O . GLY A 1 90 ? 33.237 27.310 -39.858 1.00 49.38 90 GLY A O 1
ATOM 716 N N . GLY A 1 91 ? 34.244 28.038 -37.997 1.00 52.22 91 GLY A N 1
ATOM 717 C CA . GLY A 1 91 ? 33.268 29.096 -37.683 1.00 52.22 91 GLY A CA 1
ATOM 718 C C . GLY A 1 91 ? 33.094 29.372 -36.179 1.00 52.22 91 GLY A C 1
ATOM 719 O O . GLY A 1 91 ? 32.869 28.425 -35.426 1.00 52.22 91 GLY A O 1
ATOM 720 N N . PRO A 1 92 ? 33.177 30.633 -35.699 1.00 52.59 92 PRO A N 1
ATOM 721 C CA . PRO A 1 92 ? 33.031 30.934 -34.276 1.00 52.59 92 PRO A CA 1
ATOM 722 C C . PRO A 1 92 ? 31.562 30.821 -33.846 1.00 52.59 92 PRO A C 1
ATOM 724 O O . PRO A 1 92 ? 30.717 31.629 -34.232 1.00 52.59 92 PRO A O 1
ATOM 727 N N . VAL A 1 93 ? 31.251 29.834 -33.003 1.00 57.19 93 VAL A N 1
ATOM 728 C CA . VAL A 1 93 ? 29.931 29.716 -32.371 1.00 57.19 93 VAL A CA 1
ATOM 729 C C . VAL A 1 93 ? 29.800 30.800 -31.297 1.00 57.19 93 VAL A C 1
ATOM 731 O O . VAL A 1 93 ? 30.389 30.712 -30.222 1.00 57.19 93 VAL A O 1
ATOM 734 N N . ARG A 1 94 ? 29.014 31.841 -31.584 1.00 47.94 94 ARG A N 1
ATOM 735 C CA . ARG A 1 94 ? 28.627 32.874 -30.615 1.00 47.94 94 ARG A CA 1
ATOM 736 C C . ARG A 1 94 ? 27.409 32.395 -29.820 1.00 47.94 94 ARG A C 1
ATOM 738 O O . ARG A 1 94 ? 26.294 32.410 -30.330 1.00 47.94 94 ARG A O 1
ATOM 745 N N . TRP A 1 95 ? 27.613 31.998 -28.566 1.00 46.66 95 TRP A N 1
ATOM 746 C CA . TRP A 1 95 ? 26.518 31.778 -27.614 1.00 46.66 95 TRP A CA 1
ATOM 747 C C . TRP A 1 95 ? 25.865 33.117 -27.220 1.00 46.66 95 TRP A C 1
ATOM 749 O O . TRP A 1 95 ? 26.591 34.064 -26.897 1.00 46.66 95 TRP A O 1
ATOM 759 N N . PRO A 1 96 ? 24.523 33.237 -27.205 1.00 45.94 96 PRO A N 1
ATOM 760 C CA . PRO A 1 96 ? 23.869 34.427 -26.684 1.00 45.94 96 PRO A CA 1
ATOM 761 C C . PRO A 1 96 ? 23.940 34.415 -25.153 1.00 45.94 96 PRO A C 1
ATOM 763 O O . PRO A 1 96 ? 23.201 33.703 -24.478 1.00 45.94 96 PRO A O 1
ATOM 766 N N . VAL A 1 97 ? 24.834 35.224 -24.589 1.00 59.50 97 VAL A N 1
ATOM 767 C CA . VAL A 1 97 ? 24.770 35.608 -23.174 1.00 59.50 97 VAL A CA 1
ATOM 768 C C . VAL A 1 97 ? 23.667 36.657 -23.002 1.00 59.50 97 VAL A C 1
ATOM 770 O O . VAL A 1 97 ? 23.777 37.771 -23.504 1.00 59.50 97 VAL A O 1
ATOM 773 N N . GLY A 1 98 ? 22.600 36.304 -22.284 1.00 48.31 98 GLY A N 1
ATOM 774 C CA . GLY A 1 98 ? 21.569 37.230 -21.799 1.00 48.31 98 GLY A CA 1
ATOM 775 C C . GLY A 1 98 ? 20.395 36.446 -21.204 1.00 48.31 98 GLY A C 1
ATOM 776 O O . GLY A 1 98 ? 19.915 35.516 -21.830 1.00 48.31 98 GLY A O 1
ATOM 777 N N . ARG A 1 99 ? 19.862 36.715 -20.010 1.00 51.94 99 ARG A N 1
ATOM 778 C CA . ARG A 1 99 ? 19.861 37.914 -19.164 1.00 51.94 99 ARG A CA 1
ATOM 779 C C . ARG A 1 99 ? 19.748 37.481 -17.696 1.00 51.94 99 ARG A C 1
ATOM 781 O O . ARG A 1 99 ? 18.939 36.612 -17.388 1.00 51.94 99 ARG A O 1
ATOM 788 N N . ARG A 1 100 ? 20.461 38.147 -16.784 1.00 46.94 100 ARG A N 1
ATOM 789 C CA . ARG A 1 100 ? 19.994 38.304 -15.398 1.00 46.94 100 ARG A CA 1
ATOM 790 C C . ARG A 1 100 ? 19.434 39.718 -15.291 1.00 46.94 100 ARG A C 1
ATOM 792 O O . ARG A 1 100 ? 20.198 40.675 -15.376 1.00 46.94 100 ARG A O 1
ATOM 799 N N . HIS A 1 101 ? 18.113 39.833 -15.187 1.00 42.41 101 HIS A N 1
ATOM 800 C CA . HIS A 1 101 ? 17.494 41.053 -14.682 1.00 42.41 101 HIS A CA 1
ATOM 801 C C . HIS A 1 101 ? 17.613 41.042 -13.158 1.00 42.41 101 HIS A C 1
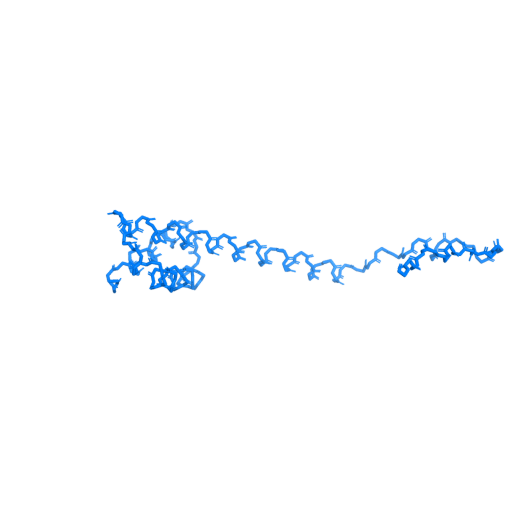ATOM 803 O O . HIS A 1 101 ? 17.428 40.004 -12.521 1.00 42.41 101 HIS A O 1
ATOM 809 N N . ARG A 1 102 ? 18.036 42.195 -12.650 1.00 52.31 102 ARG A N 1
ATOM 810 C CA . ARG A 1 102 ? 18.142 42.567 -11.245 1.00 52.31 102 ARG A CA 1
ATOM 811 C C . ARG A 1 102 ? 16.765 42.899 -10.686 1.00 52.31 102 ARG A C 1
ATOM 813 O O . ARG A 1 102 ? 15.932 43.365 -11.495 1.00 52.31 102 ARG A O 1
#

Foldseek 3Di:
DVVLLVVLLVVVVVVPDDNVLLNVLLVVLVVVCVVCCVVPQDPDNNVSSNVSSVVSSVVVVVVVVVVVVVVVCVVVPPDPPPVVPDDPDDDDDDDDDDDDDD